Protein AF-A0A3R0CDQ3-F1 (afdb_monomer_lite)

Structure (mmCIF, N/CA/C/O backbone):
data_AF-A0A3R0CDQ3-F1
#
_entry.id   AF-A0A3R0CDQ3-F1
#
loop_
_atom_site.group_PDB
_atom_site.id
_atom_site.type_symbol
_atom_site.label_atom_id
_atom_site.label_alt_id
_atom_site.label_comp_id
_atom_site.label_asym_id
_atom_site.label_entity_id
_atom_site.label_seq_id
_atom_site.pdbx_PDB_ins_code
_atom_site.Cartn_x
_atom_site.Cartn_y
_atom_site.Cartn_z
_atom_site.occupancy
_atom_site.B_iso_or_equiv
_atom_site.auth_seq_id
_atom_site.auth_comp_id
_atom_site.auth_asym_id
_atom_site.auth_atom_id
_atom_site.pdbx_PDB_model_num
ATOM 1 N N . SER A 1 1 ? -2.290 -16.969 -28.489 1.00 55.91 1 SER A N 1
ATOM 2 C CA . SER A 1 1 ? -2.220 -15.574 -28.009 1.00 55.91 1 SER A CA 1
ATOM 3 C C . SER A 1 1 ? -1.101 -14.839 -28.754 1.00 55.91 1 SER A C 1
ATOM 5 O O . SER A 1 1 ? 0.041 -14.907 -28.326 1.00 55.91 1 SER A O 1
ATOM 7 N N . ARG A 1 2 ? -1.381 -14.222 -29.919 1.00 62.28 2 ARG A N 1
ATOM 8 C CA . ARG A 1 2 ? -0.362 -13.492 -30.721 1.00 62.28 2 ARG A CA 1
ATOM 9 C C . ARG A 1 2 ? -0.071 -12.081 -30.190 1.00 62.28 2 ARG A C 1
ATOM 11 O O . ARG A 1 2 ? 1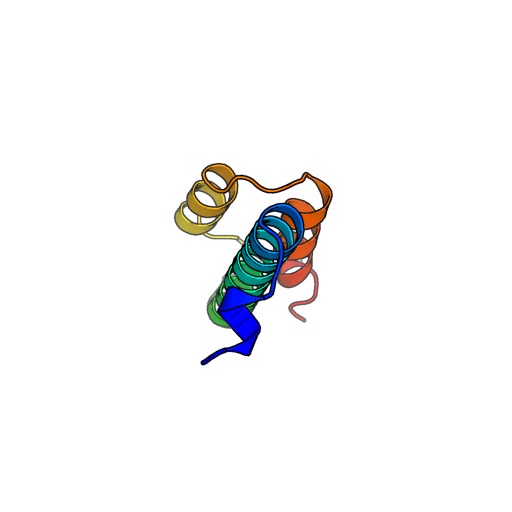.010 -11.564 -30.418 1.00 62.28 2 ARG A O 1
ATOM 18 N N . PHE A 1 3 ? -1.014 -11.492 -29.453 1.00 65.31 3 PHE A N 1
ATOM 19 C CA . PHE A 1 3 ? -0.922 -10.120 -28.947 1.00 65.31 3 PHE A CA 1
ATOM 20 C C . PHE A 1 3 ? 0.185 -9.938 -27.900 1.00 65.31 3 PHE A C 1
ATOM 22 O O . PHE A 1 3 ? 0.973 -9.009 -27.992 1.00 65.31 3 PHE A O 1
ATOM 29 N N . LEU A 1 4 ? 0.312 -10.859 -26.938 1.00 62.09 4 LEU A N 1
ATOM 30 C CA . LEU A 1 4 ? 1.367 -10.771 -25.918 1.00 62.09 4 LEU A CA 1
ATOM 31 C C . LEU A 1 4 ? 2.774 -10.992 -26.500 1.00 62.09 4 LEU A C 1
ATO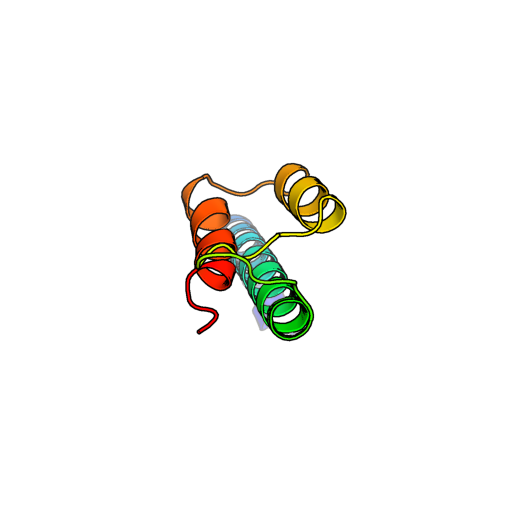M 33 O O . LEU A 1 4 ? 3.747 -10.513 -25.932 1.00 62.09 4 LEU A O 1
ATOM 37 N N . GLN A 1 5 ? 2.876 -11.688 -27.637 1.00 65.00 5 GLN A N 1
ATOM 38 C CA . GLN A 1 5 ? 4.142 -11.947 -28.330 1.00 65.00 5 GLN A CA 1
ATOM 39 C C . GLN A 1 5 ? 4.597 -10.771 -29.211 1.00 65.00 5 GLN A C 1
ATOM 41 O O . GLN A 1 5 ? 5.769 -10.713 -29.566 1.00 65.00 5 GLN A O 1
ATOM 46 N N . SER A 1 6 ? 3.700 -9.838 -29.559 1.00 68.06 6 SER A N 1
ATOM 47 C CA . SER A 1 6 ? 4.021 -8.644 -30.356 1.00 68.06 6 SER A CA 1
ATOM 48 C C . SER A 1 6 ? 4.388 -7.417 -29.517 1.00 68.06 6 SER A C 1
ATOM 50 O O . SER A 1 6 ? 4.711 -6.373 -30.078 1.00 68.06 6 SER A O 1
ATOM 52 N N . ILE A 1 7 ? 4.301 -7.506 -28.188 1.00 67.56 7 ILE A N 1
ATOM 53 C CA . ILE A 1 7 ? 4.630 -6.400 -27.286 1.00 67.56 7 ILE A CA 1
ATOM 54 C C . ILE A 1 7 ? 6.141 -6.382 -27.062 1.00 67.56 7 ILE A C 1
ATOM 56 O O . ILE A 1 7 ? 6.738 -7.391 -26.688 1.00 67.56 7 ILE A O 1
ATOM 60 N N . ASP A 1 8 ? 6.765 -5.226 -27.274 1.00 75.62 8 ASP A N 1
ATOM 61 C CA . ASP A 1 8 ? 8.192 -5.066 -27.036 1.00 75.62 8 ASP A CA 1
ATOM 62 C C . ASP A 1 8 ? 8.537 -5.228 -25.539 1.00 75.62 8 ASP A C 1
ATOM 64 O O . ASP A 1 8 ? 7.730 -4.957 -24.643 1.00 75.62 8 ASP A O 1
ATOM 68 N N . LYS A 1 9 ? 9.775 -5.642 -25.255 1.00 68.19 9 LYS A N 1
ATOM 69 C CA . LYS A 1 9 ? 10.239 -5.971 -23.898 1.00 68.19 9 LYS A CA 1
ATOM 70 C C . LYS A 1 9 ? 10.112 -4.803 -22.904 1.00 68.19 9 LYS A C 1
ATOM 72 O O . LYS A 1 9 ? 9.906 -5.027 -21.713 1.00 68.19 9 LYS A O 1
ATOM 77 N N . LYS A 1 10 ? 10.225 -3.549 -23.354 1.00 68.81 10 LYS A N 1
ATOM 78 C CA . LYS A 1 10 ? 10.074 -2.360 -22.496 1.00 68.81 10 LYS A CA 1
ATOM 79 C C . LYS A 1 10 ? 8.616 -2.179 -22.089 1.00 68.81 10 LYS A C 1
ATOM 81 O O . LYS A 1 10 ? 8.328 -1.879 -20.930 1.00 68.81 10 LYS A O 1
ATOM 86 N N . THR A 1 11 ? 7.701 -2.402 -23.023 1.00 70.50 11 THR A N 1
ATOM 87 C CA . THR A 1 11 ? 6.265 -2.331 -22.764 1.00 70.50 11 THR A CA 1
ATOM 88 C C . THR A 1 11 ? 5.799 -3.488 -21.873 1.00 70.50 11 THR A C 1
ATOM 90 O O . THR A 1 11 ? 5.040 -3.252 -20.934 1.00 70.50 11 THR A O 1
ATOM 93 N N . SER A 1 12 ? 6.327 -4.707 -22.045 1.00 67.06 12 SER A N 1
ATOM 94 C CA . SER A 1 12 ? 6.003 -5.837 -21.156 1.00 67.06 12 SER A CA 1
ATOM 95 C C . SER A 1 12 ? 6.453 -5.609 -19.706 1.00 67.06 12 SER A C 1
ATOM 97 O O . SER A 1 12 ? 5.720 -5.939 -18.775 1.00 67.06 12 SER A O 1
ATOM 99 N N . LEU A 1 13 ? 7.631 -5.006 -19.499 1.00 69.75 13 LEU A N 1
ATOM 100 C CA . LEU A 1 13 ? 8.136 -4.657 -18.163 1.00 69.75 13 LEU A CA 1
ATOM 101 C C . LEU A 1 13 ? 7.251 -3.610 -17.474 1.00 69.75 13 LEU A C 1
ATOM 103 O O . LEU A 1 13 ? 6.935 -3.749 -16.293 1.00 69.75 13 LEU A O 1
ATOM 107 N N . ARG A 1 14 ? 6.792 -2.598 -18.220 1.00 71.75 14 ARG A N 1
ATOM 108 C CA . ARG A 1 14 ? 5.858 -1.585 -17.704 1.00 71.75 14 ARG A CA 1
ATOM 109 C C . ARG A 1 14 ? 4.517 -2.195 -17.304 1.00 71.75 14 ARG A C 1
ATOM 111 O O . ARG A 1 14 ? 4.022 -1.895 -16.222 1.00 71.75 14 ARG A O 1
ATOM 118 N N . PHE A 1 15 ? 3.960 -3.085 -18.127 1.00 74.88 15 PHE A N 1
ATOM 119 C CA . PHE A 1 15 ? 2.727 -3.796 -17.783 1.00 74.88 15 PHE A CA 1
ATOM 120 C C . PHE A 1 15 ? 2.882 -4.641 -16.519 1.00 74.88 15 PHE A C 1
ATOM 122 O O . PHE A 1 15 ? 2.003 -4.611 -15.662 1.00 74.88 15 PHE A O 1
ATOM 129 N N . ALA A 1 16 ? 4.005 -5.348 -16.369 1.00 77.06 16 ALA A N 1
ATOM 130 C CA . ALA A 1 16 ? 4.272 -6.139 -15.174 1.00 77.06 16 ALA A CA 1
ATOM 131 C C . ALA A 1 16 ? 4.344 -5.269 -13.907 1.00 77.06 16 ALA A C 1
ATOM 133 O O . ALA A 1 16 ? 3.757 -5.630 -12.889 1.00 77.06 16 ALA A O 1
ATOM 134 N N . ALA A 1 17 ? 5.001 -4.107 -13.970 1.00 78.25 17 ALA A N 1
ATOM 135 C CA . ALA A 1 17 ? 5.091 -3.181 -12.840 1.00 78.25 17 ALA A CA 1
ATOM 136 C C . ALA A 1 17 ? 3.717 -2.614 -12.433 1.00 78.25 17 ALA A C 1
ATOM 138 O O . ALA A 1 17 ? 3.377 -2.578 -11.247 1.00 78.25 17 ALA A O 1
ATOM 139 N N . VAL A 1 18 ? 2.895 -2.224 -13.414 1.00 83.19 18 VAL A N 1
ATOM 140 C CA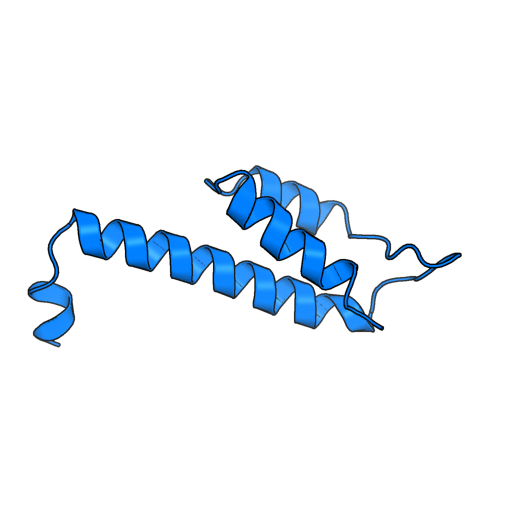 . VAL A 1 18 ? 1.523 -1.747 -13.167 1.00 83.19 18 VAL A CA 1
ATOM 141 C C . VAL A 1 18 ? 0.661 -2.862 -12.574 1.00 83.19 18 VAL A C 1
ATOM 143 O O . VAL A 1 18 ? 0.012 -2.650 -11.554 1.00 83.19 18 VAL A O 1
ATOM 146 N N . ALA A 1 19 ? 0.705 -4.067 -13.148 1.00 85.56 19 ALA A N 1
ATOM 147 C CA . ALA A 1 19 ? -0.067 -5.209 -12.663 1.00 85.56 19 ALA A CA 1
ATOM 148 C C . ALA A 1 19 ? 0.293 -5.590 -11.217 1.00 85.56 19 ALA A C 1
ATOM 150 O O . ALA A 1 19 ? -0.603 -5.855 -10.418 1.00 85.56 19 ALA A O 1
ATOM 151 N N . ARG A 1 20 ? 1.585 -5.569 -10.856 1.00 87.50 20 ARG A N 1
ATOM 152 C CA . ARG A 1 20 ? 2.035 -5.807 -9.473 1.00 87.50 20 ARG A CA 1
ATOM 153 C C . ARG A 1 20 ? 1.493 -4.759 -8.510 1.00 87.50 20 ARG A C 1
ATOM 155 O O . ARG A 1 20 ? 0.958 -5.110 -7.464 1.00 87.50 20 ARG A O 1
ATOM 162 N N . THR A 1 21 ? 1.583 -3.485 -8.885 1.00 91.00 21 THR A N 1
ATOM 163 C CA . THR A 1 21 ? 1.073 -2.386 -8.053 1.00 91.00 21 THR A CA 1
ATOM 164 C C . THR A 1 21 ? -0.434 -2.520 -7.825 1.00 91.00 21 THR A C 1
ATOM 166 O O . THR A 1 21 ? -0.907 -2.376 -6.700 1.00 91.00 21 THR A O 1
ATOM 169 N N . GLU A 1 22 ? -1.203 -2.841 -8.868 1.00 92.19 22 GLU A N 1
ATOM 170 C CA . GLU A 1 22 ? -2.652 -3.035 -8.744 1.00 92.19 22 GLU A CA 1
ATOM 171 C C . GLU A 1 22 ? -3.018 -4.267 -7.907 1.00 92.19 22 GLU A C 1
ATOM 173 O O . GLU A 1 22 ? -3.977 -4.216 -7.133 1.00 92.19 22 GLU A O 1
ATOM 178 N N . LEU A 1 23 ? -2.227 -5.343 -7.978 1.00 93.75 23 LEU A N 1
ATOM 179 C CA . LEU A 1 23 ? -2.403 -6.514 -7.117 1.00 93.75 23 LEU A CA 1
ATOM 180 C C . LEU A 1 23 ? -2.221 -6.151 -5.637 1.00 93.75 23 LEU A C 1
ATOM 182 O O . LEU A 1 23 ? -3.062 -6.506 -4.812 1.00 93.75 23 LEU A O 1
ATOM 186 N N . LEU A 1 24 ? -1.181 -5.380 -5.307 1.00 94.50 24 LEU A N 1
ATOM 187 C CA . LEU A 1 24 ? -0.942 -4.905 -3.939 1.00 94.50 24 LEU A CA 1
ATOM 188 C C . LEU A 1 24 ? -2.065 -3.987 -3.444 1.00 94.50 24 LEU A C 1
ATOM 190 O O . LEU A 1 24 ? -2.485 -4.091 -2.292 1.00 94.50 24 LEU A O 1
ATOM 194 N N . LYS A 1 25 ? -2.605 -3.120 -4.310 1.00 94.31 25 LYS A N 1
ATOM 195 C CA . LYS A 1 25 ? -3.778 -2.295 -3.973 1.00 94.31 25 LYS A CA 1
ATOM 196 C C . LYS A 1 25 ? -5.017 -3.149 -3.697 1.00 94.31 25 LYS A C 1
ATOM 198 O O . LYS A 1 25 ? -5.795 -2.814 -2.808 1.00 94.31 25 LYS A O 1
ATOM 203 N N . ALA A 1 26 ? -5.243 -4.217 -4.462 1.00 93.62 26 ALA A N 1
ATOM 204 C CA . ALA A 1 26 ? -6.368 -5.126 -4.242 1.00 93.62 26 ALA A CA 1
ATOM 205 C C . ALA A 1 26 ? -6.237 -5.876 -2.907 1.00 93.62 26 ALA A C 1
ATOM 207 O O . ALA A 1 26 ? -7.203 -5.960 -2.150 1.00 93.62 26 ALA A O 1
ATOM 208 N N . GLU A 1 27 ? -5.035 -6.342 -2.577 1.00 93.19 27 GLU A N 1
ATOM 209 C CA . GLU A 1 27 ? -4.746 -6.981 -1.292 1.00 93.19 27 GLU A CA 1
ATOM 210 C C . GLU A 1 27 ? -4.925 -6.005 -0.122 1.00 93.19 27 GLU A C 1
ATOM 212 O O . GLU A 1 27 ? -5.622 -6.329 0.839 1.00 93.19 27 GLU A O 1
ATOM 217 N N . ALA A 1 28 ? -4.415 -4.773 -0.238 1.00 92.38 28 ALA A N 1
ATOM 218 C CA . ALA A 1 28 ? -4.645 -3.714 0.744 1.00 92.38 28 ALA A CA 1
ATOM 219 C C . ALA A 1 28 ? -6.145 -3.470 0.989 1.00 92.38 28 ALA A C 1
ATOM 221 O O . ALA A 1 28 ? -6.587 -3.436 2.137 1.00 92.38 28 ALA A O 1
ATOM 222 N N . ARG A 1 29 ? -6.946 -3.376 -0.085 1.00 92.69 29 ARG A N 1
ATOM 223 C CA . ARG A 1 29 ? -8.412 -3.238 0.003 1.00 92.69 29 ARG A CA 1
ATOM 224 C C . ARG A 1 29 ? -9.077 -4.433 0.680 1.00 92.69 29 ARG A C 1
ATOM 226 O O . ARG A 1 29 ? -10.055 -4.242 1.392 1.00 92.69 29 ARG A O 1
ATOM 233 N N . SER A 1 30 ? -8.567 -5.645 0.465 1.00 92.38 30 SER A N 1
ATOM 234 C CA . SER A 1 30 ? -9.106 -6.858 1.092 1.00 92.38 30 SER A CA 1
ATOM 235 C C . SER A 1 30 ? -8.798 -6.947 2.588 1.00 92.38 30 SER A C 1
ATOM 237 O O . SER A 1 30 ? -9.616 -7.458 3.347 1.00 92.38 30 SER A O 1
ATOM 239 N N . LEU A 1 31 ? -7.647 -6.419 3.019 1.00 90.50 31 LEU A N 1
ATOM 240 C CA . LEU A 1 31 ? -7.239 -6.403 4.425 1.00 90.50 31 LEU A CA 1
ATOM 241 C C . LEU A 1 31 ? -8.000 -5.345 5.221 1.00 90.50 31 LEU A C 1
ATOM 243 O O . LEU A 1 31 ? -8.365 -5.588 6.369 1.00 90.50 31 LEU A O 1
ATOM 247 N N . LEU A 1 32 ? -8.265 -4.200 4.596 1.00 88.19 32 LEU A N 1
ATOM 248 C CA . LEU A 1 32 ? -8.837 -3.011 5.217 1.00 88.19 32 LEU A CA 1
ATOM 249 C C . LEU A 1 32 ? -10.034 -3.258 6.163 1.00 88.19 32 LEU A C 1
ATOM 251 O O . LEU A 1 32 ? -9.988 -2.735 7.273 1.00 88.19 32 LEU A O 1
ATOM 255 N N . PRO A 1 33 ? -11.061 -4.073 5.829 1.00 87.31 33 PRO A N 1
ATOM 256 C CA . PRO A 1 33 ? -12.223 -4.272 6.704 1.00 87.31 33 PRO A CA 1
ATOM 257 C C . PRO A 1 33 ? -11.900 -4.973 8.030 1.00 87.31 33 PRO A C 1
ATOM 259 O O . PRO A 1 33 ? -12.701 -4.921 8.959 1.00 87.31 33 PRO A O 1
ATOM 262 N N . SER A 1 34 ? -10.760 -5.667 8.095 1.00 87.06 34 SER A N 1
ATOM 263 C CA . SER A 1 34 ? -10.328 -6.465 9.247 1.00 87.06 34 SER A CA 1
ATOM 264 C C . SER A 1 34 ? -9.314 -5.756 10.146 1.00 87.06 34 SER A C 1
ATOM 266 O O . SER A 1 34 ? -8.950 -6.292 11.193 1.00 87.06 34 SER A O 1
ATOM 268 N N . LEU A 1 35 ? -8.831 -4.576 9.745 1.00 87.62 35 LEU A N 1
ATOM 269 C CA . LEU A 1 35 ? -7.784 -3.873 10.476 1.00 87.62 35 LEU A CA 1
ATOM 270 C C . LEU A 1 35 ? -8.362 -3.075 11.647 1.00 87.62 35 LEU A C 1
ATOM 272 O O . LEU A 1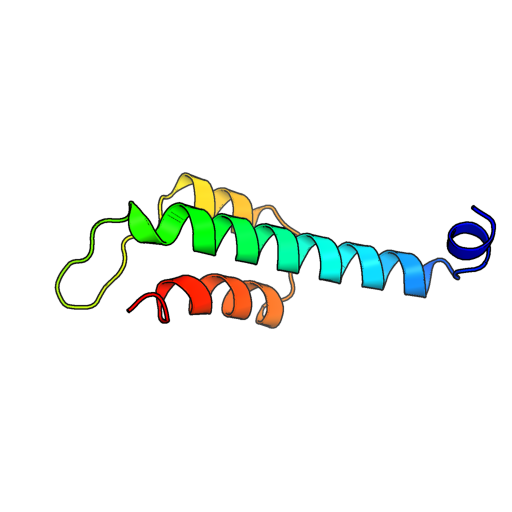 35 ? -9.435 -2.482 11.518 1.00 87.62 35 LEU A O 1
ATOM 276 N N . PRO A 1 36 ? -7.654 -3.030 12.789 1.00 86.56 36 PRO A N 1
ATOM 277 C CA . PRO A 1 36 ? -8.051 -2.161 13.876 1.00 86.56 36 PRO A CA 1
ATOM 278 C C . PRO A 1 36 ? -7.846 -0.700 13.468 1.00 86.56 36 PRO A C 1
ATOM 280 O O . PRO A 1 36 ? -6.859 -0.337 12.818 1.00 86.56 36 PRO A O 1
ATOM 283 N N . GLU A 1 37 ? -8.791 0.134 13.888 1.00 83.81 37 GLU A N 1
ATOM 284 C CA . GLU A 1 37 ? -8.752 1.583 13.738 1.00 83.81 37 GLU A CA 1
ATOM 285 C C . GLU A 1 37 ? -8.724 2.210 15.134 1.00 83.81 37 GLU A C 1
ATOM 287 O O . GLU A 1 37 ? -9.560 1.893 15.983 1.00 83.81 37 GLU A O 1
ATOM 292 N N . GLU A 1 38 ? -7.781 3.116 15.385 1.00 82.62 38 GLU A N 1
ATOM 293 C CA . GLU A 1 38 ? -7.751 3.908 16.617 1.00 82.62 38 GLU A CA 1
ATOM 294 C C . GLU A 1 38 ? -7.502 5.376 16.272 1.00 82.62 38 GLU A C 1
ATOM 296 O O . GLU A 1 38 ? -6.532 5.707 15.596 1.00 82.62 38 GLU A O 1
ATOM 301 N N . LYS A 1 39 ? -8.375 6.279 16.741 1.00 80.50 39 LYS A N 1
ATOM 302 C CA . LYS A 1 39 ? -8.213 7.744 16.594 1.00 80.50 39 LYS A CA 1
ATOM 303 C C . LYS A 1 39 ? -7.985 8.212 15.143 1.00 80.50 39 LYS A C 1
ATOM 305 O O . LYS A 1 39 ? -7.272 9.183 14.912 1.00 80.50 39 LYS A O 1
ATOM 310 N N . GLY A 1 40 ? -8.591 7.529 14.169 1.00 78.19 40 GLY A N 1
ATOM 311 C CA . GLY A 1 40 ? -8.444 7.849 12.743 1.00 78.19 40 GLY A CA 1
ATOM 312 C C . GLY A 1 40 ? -7.171 7.297 12.090 1.00 78.19 40 GLY A C 1
ATOM 313 O O . GLY A 1 40 ? -6.873 7.654 10.952 1.00 78.19 40 GLY A O 1
ATOM 314 N N . TYR A 1 41 ? -6.431 6.430 12.785 1.00 80.00 41 TYR A N 1
ATOM 315 C CA . TYR A 1 41 ? -5.293 5.696 12.241 1.00 80.00 41 TYR A CA 1
ATOM 316 C C . TYR A 1 41 ? -5.662 4.231 12.002 1.00 80.00 41 TYR A C 1
ATOM 318 O O . TYR A 1 41 ? -6.162 3.554 12.900 1.00 80.00 41 TYR A O 1
ATOM 326 N N . THR A 1 42 ? -5.364 3.741 10.800 1.00 86.94 42 THR A N 1
ATOM 327 C CA . THR A 1 42 ? -5.476 2.326 10.423 1.00 86.94 42 THR A CA 1
ATOM 328 C C . THR A 1 42 ? -4.150 1.630 10.703 1.00 86.94 42 THR A C 1
ATOM 330 O O . THR A 1 42 ? -3.114 2.035 10.168 1.00 86.94 42 THR A O 1
ATOM 333 N N . PHE A 1 43 ? -4.157 0.568 11.508 1.00 88.00 43 PHE A N 1
ATOM 334 C CA . PHE A 1 43 ? -2.934 -0.189 11.781 1.00 88.00 43 PHE A CA 1
ATOM 335 C C . PHE A 1 43 ? -2.661 -1.192 10.665 1.00 88.00 43 PHE A C 1
ATOM 337 O O . PHE A 1 43 ? -3.330 -2.219 10.543 1.00 88.00 43 PHE A O 1
ATOM 344 N N . ILE A 1 44 ? -1.649 -0.898 9.853 1.00 90.62 44 ILE A N 1
ATOM 345 C CA . ILE A 1 44 ? -1.218 -1.785 8.775 1.00 90.62 44 ILE A CA 1
ATOM 346 C C . ILE A 1 44 ? -0.406 -2.943 9.379 1.00 90.62 44 ILE A C 1
ATOM 348 O O . ILE A 1 44 ? 0.529 -2.689 10.141 1.00 90.62 44 ILE A O 1
ATOM 352 N N . PRO A 1 45 ? -0.703 -4.208 9.037 1.00 91.25 45 PRO A N 1
ATOM 353 C CA . PRO A 1 45 ? 0.065 -5.341 9.534 1.00 91.25 45 PRO A CA 1
ATOM 354 C C . PRO A 1 45 ? 1.528 -5.296 9.083 1.00 91.25 45 PRO A C 1
ATOM 356 O O . PRO A 1 45 ? 1.814 -5.057 7.907 1.00 91.25 45 PRO A O 1
ATOM 359 N N . ASN A 1 46 ? 2.454 -5.634 9.986 1.00 92.12 46 AS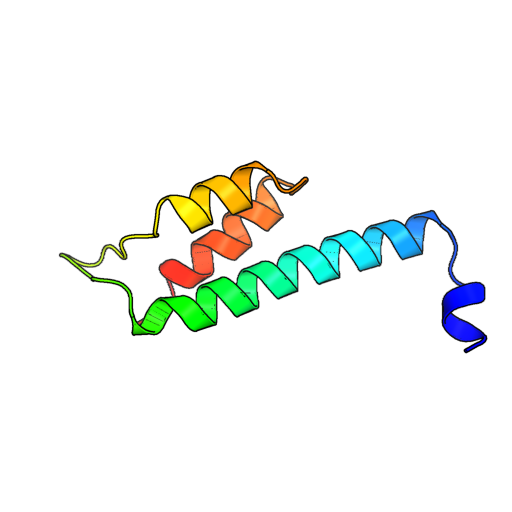N A N 1
ATOM 360 C CA . ASN A 1 46 ? 3.892 -5.660 9.687 1.00 92.12 46 ASN A CA 1
ATOM 361 C C . ASN A 1 46 ? 4.225 -6.541 8.477 1.00 92.12 46 ASN A C 1
ATOM 363 O O . ASN A 1 46 ? 5.015 -6.134 7.632 1.00 92.12 46 ASN A O 1
ATOM 367 N N . PHE A 1 47 ? 3.568 -7.701 8.337 1.00 93.44 47 PHE A N 1
ATOM 368 C CA . PHE A 1 47 ? 3.799 -8.593 7.196 1.00 93.44 47 PHE A CA 1
ATOM 369 C C . PHE A 1 47 ? 3.508 -7.906 5.851 1.00 93.44 47 PHE A C 1
ATOM 371 O O . PHE A 1 47 ? 4.186 -8.170 4.860 1.00 93.44 47 PHE A O 1
ATOM 378 N N . PHE A 1 48 ? 2.510 -7.017 5.809 1.00 93.38 48 PHE A N 1
ATOM 379 C CA . PHE A 1 48 ? 2.128 -6.308 4.594 1.00 93.38 48 PHE A CA 1
ATOM 380 C C . PHE A 1 48 ? 3.129 -5.193 4.273 1.00 93.38 48 PHE A C 1
ATOM 382 O O . PHE A 1 48 ? 3.516 -5.036 3.117 1.00 93.38 48 PHE A O 1
ATOM 389 N N . ILE A 1 49 ? 3.612 -4.472 5.291 1.00 91.81 49 ILE A N 1
ATOM 390 C CA . ILE A 1 49 ? 4.686 -3.478 5.139 1.00 91.81 49 ILE A CA 1
ATOM 391 C C . ILE A 1 49 ? 5.983 -4.140 4.666 1.00 91.81 49 ILE A C 1
ATOM 393 O O . ILE A 1 49 ? 6.602 -3.668 3.716 1.00 91.81 49 ILE A O 1
ATOM 397 N N . GLU A 1 50 ? 6.376 -5.262 5.270 1.00 93.75 50 GLU A N 1
ATOM 398 C CA . GLU A 1 50 ? 7.551 -6.021 4.839 1.00 93.75 50 GLU A CA 1
ATOM 399 C C . GLU A 1 50 ? 7.428 -6.500 3.393 1.00 93.75 50 GLU A C 1
ATOM 401 O O . GLU A 1 50 ? 8.402 -6.441 2.645 1.00 93.75 50 GLU A O 1
ATOM 406 N N . LYS A 1 51 ? 6.238 -6.956 2.984 1.00 92.94 51 LYS A N 1
ATOM 407 C CA . LYS A 1 51 ? 5.964 -7.332 1.595 1.00 92.94 51 LYS A CA 1
ATOM 408 C C . LYS A 1 51 ? 6.155 -6.139 0.659 1.00 92.94 51 LYS A C 1
ATOM 410 O O . LYS A 1 51 ? 6.905 -6.248 -0.301 1.00 92.94 51 LYS A O 1
ATOM 415 N N . LEU A 1 52 ? 5.544 -4.999 0.979 1.00 91.81 52 LEU A N 1
ATOM 416 C CA . LEU A 1 52 ? 5.669 -3.743 0.231 1.00 91.81 52 LEU A CA 1
ATOM 417 C C . LEU A 1 52 ? 7.128 -3.305 0.040 1.00 91.81 52 LEU A C 1
ATOM 419 O O . LEU A 1 52 ? 7.488 -2.865 -1.045 1.00 91.81 52 LEU A O 1
ATOM 423 N N . LEU A 1 53 ? 7.961 -3.444 1.074 1.00 90.75 53 LEU A N 1
ATOM 424 C CA . LEU A 1 53 ? 9.380 -3.068 1.038 1.00 90.75 53 LEU A CA 1
ATOM 425 C C . LEU A 1 53 ? 10.255 -4.023 0.213 1.00 90.75 53 LEU A C 1
ATOM 427 O O . LEU A 1 53 ? 11.349 -3.642 -0.195 1.00 90.75 53 LEU A O 1
ATOM 431 N N . ARG A 1 54 ? 9.811 -5.266 -0.008 1.00 91.75 54 ARG A N 1
ATOM 432 C CA . ARG A 1 54 ? 10.522 -6.251 -0.844 1.00 91.75 54 ARG A CA 1
ATOM 433 C C . ARG A 1 54 ? 10.196 -6.108 -2.328 1.00 91.75 54 ARG A C 1
ATOM 435 O O . ARG A 1 54 ? 10.918 -6.657 -3.158 1.00 91.75 54 ARG A O 1
ATOM 442 N N . GLU A 1 55 ? 9.110 -5.418 -2.657 1.00 88.94 55 GLU A N 1
ATOM 443 C CA . GLU A 1 55 ? 8.700 -5.181 -4.035 1.00 88.94 55 GLU A CA 1
ATOM 444 C C . GLU A 1 55 ? 9.496 -4.018 -4.640 1.00 88.94 55 GLU A C 1
ATOM 446 O O . GLU A 1 55 ? 9.721 -2.990 -4.003 1.00 88.94 55 GLU A O 1
ATOM 451 N N . ASP A 1 56 ? 9.905 -4.173 -5.899 1.00 88.31 56 ASP A N 1
ATOM 452 C CA . ASP A 1 56 ? 10.591 -3.131 -6.672 1.00 88.31 56 ASP A CA 1
ATOM 453 C C . ASP A 1 56 ? 9.574 -2.084 -7.158 1.00 88.31 56 ASP A C 1
ATOM 455 O O . ASP A 1 56 ? 9.115 -2.104 -8.304 1.00 88.31 56 ASP A O 1
ATOM 459 N N . LEU A 1 57 ? 9.135 -1.232 -6.230 1.00 88.00 57 LEU A N 1
ATOM 460 C CA . LEU A 1 57 ? 8.162 -0.167 -6.457 1.00 88.00 57 LEU A CA 1
ATOM 461 C C . LEU A 1 57 ? 8.849 1.194 -6.487 1.00 88.00 57 LEU A C 1
ATOM 463 O O . LEU A 1 57 ? 9.741 1.484 -5.688 1.00 88.00 57 LEU A O 1
ATOM 467 N N . SER A 1 58 ? 8.356 2.087 -7.344 1.00 90.12 58 SER A N 1
ATOM 468 C CA . SER A 1 58 ? 8.669 3.504 -7.188 1.00 90.12 58 SER A CA 1
ATOM 469 C C . SER A 1 58 ? 8.044 4.052 -5.899 1.00 90.12 58 SER A C 1
ATOM 471 O O . SER A 1 58 ? 7.033 3.546 -5.404 1.00 90.12 58 SER A O 1
ATOM 473 N N . VAL A 1 59 ? 8.600 5.148 -5.379 1.00 90.00 59 VAL A N 1
ATOM 474 C CA . VAL A 1 59 ? 8.041 5.858 -4.214 1.00 90.00 59 VAL A CA 1
ATOM 475 C C . VAL A 1 59 ? 6.576 6.254 -4.448 1.00 90.00 59 VAL A C 1
ATOM 477 O O . VAL A 1 59 ? 5.755 6.200 -3.536 1.00 90.00 59 VAL A O 1
ATOM 480 N N . GLU A 1 60 ? 6.222 6.615 -5.681 1.00 91.56 60 GLU A N 1
ATOM 481 C CA . GLU A 1 60 ? 4.853 6.962 -6.073 1.00 91.56 60 GLU A CA 1
ATOM 482 C C . GLU A 1 60 ? 3.915 5.754 -5.975 1.00 91.56 60 GLU A C 1
ATOM 484 O O . GLU A 1 60 ? 2.858 5.851 -5.353 1.00 91.56 60 GLU A O 1
ATOM 489 N N . GLN A 1 61 ? 4.325 4.600 -6.513 1.00 91.44 61 GLN A N 1
ATOM 490 C CA . GLN A 1 61 ? 3.553 3.355 -6.441 1.00 91.44 61 GLN A CA 1
ATOM 491 C C . GLN A 1 61 ? 3.374 2.888 -4.996 1.00 91.44 61 GLN A C 1
ATOM 493 O O . GLN A 1 61 ? 2.273 2.505 -4.600 1.00 91.44 61 GLN A O 1
ATOM 498 N N . PHE A 1 62 ? 4.439 2.968 -4.198 1.00 92.38 62 PHE A N 1
ATOM 499 C CA . PHE A 1 62 ? 4.409 2.653 -2.775 1.00 92.38 62 PHE A CA 1
ATOM 500 C C . PHE A 1 62 ? 3.389 3.530 -2.032 1.00 92.38 62 PHE A C 1
ATOM 502 O O . PHE A 1 62 ? 2.502 3.025 -1.341 1.00 92.38 62 PHE A O 1
ATOM 509 N N . ASN A 1 63 ? 3.453 4.848 -2.240 1.00 91.88 63 ASN A N 1
ATOM 510 C CA . ASN A 1 63 ? 2.513 5.795 -1.643 1.00 91.88 63 ASN A CA 1
ATOM 511 C C . ASN A 1 63 ? 1.070 5.556 -2.103 1.00 91.88 63 ASN A C 1
ATOM 513 O O . ASN A 1 63 ? 0.142 5.699 -1.308 1.00 91.88 63 ASN A O 1
ATOM 517 N N . ASP A 1 64 ? 0.857 5.179 -3.362 1.00 92.75 64 ASP A N 1
ATOM 518 C CA . ASP A 1 64 ? -0.473 4.872 -3.881 1.00 92.75 64 ASP A CA 1
ATOM 519 C C . ASP A 1 64 ? -1.094 3.628 -3.240 1.00 92.75 64 ASP A C 1
ATOM 521 O O . ASP A 1 64 ? -2.304 3.613 -3.009 1.00 92.75 64 ASP A O 1
ATOM 525 N N . VAL A 1 65 ? -0.293 2.611 -2.909 1.00 92.94 65 VAL A N 1
ATOM 526 C CA . VAL A 1 65 ? -0.767 1.462 -2.121 1.00 92.94 65 VAL A CA 1
ATOM 527 C C . VAL A 1 65 ? -1.124 1.910 -0.702 1.00 92.94 65 VAL A C 1
ATOM 529 O O . VAL A 1 65 ? -2.204 1.582 -0.214 1.00 92.94 65 VAL A O 1
ATOM 532 N N . LEU A 1 66 ? -0.278 2.714 -0.047 1.00 90.88 66 LEU A N 1
ATOM 533 C CA . LEU A 1 66 ? -0.540 3.178 1.322 1.00 90.88 66 LEU A CA 1
ATOM 534 C C . LEU A 1 66 ? -1.783 4.071 1.442 1.00 90.88 66 LEU A C 1
ATOM 536 O O . LEU A 1 66 ? -2.499 3.997 2.443 1.00 90.88 66 LEU A O 1
ATOM 540 N N . LYS A 1 67 ? -2.094 4.878 0.419 1.00 91.50 67 LYS A N 1
ATOM 541 C CA . LYS A 1 67 ? -3.309 5.715 0.389 1.00 91.50 67 LYS A CA 1
ATOM 542 C C . LYS A 1 67 ? -4.597 4.903 0.548 1.00 91.50 67 LYS A C 1
ATOM 544 O O . LYS A 1 67 ? -5.568 5.458 1.058 1.00 91.50 67 LYS A O 1
ATOM 549 N N . ILE A 1 68 ? -4.610 3.619 0.175 1.00 90.50 68 ILE A N 1
ATOM 550 C CA . ILE A 1 68 ? -5.771 2.734 0.362 1.00 90.50 68 ILE A CA 1
ATOM 551 C C . ILE A 1 68 ? -6.158 2.631 1.841 1.00 90.50 68 ILE A C 1
ATOM 553 O O . ILE A 1 68 ? -7.338 2.712 2.165 1.00 90.50 68 ILE A O 1
ATOM 557 N N . PHE A 1 69 ? -5.180 2.547 2.746 1.00 86.75 69 PHE A N 1
ATOM 558 C CA . PHE A 1 69 ? -5.440 2.480 4.188 1.00 86.75 69 PHE A CA 1
ATOM 559 C C . PHE A 1 69 ? -5.893 3.814 4.786 1.00 86.75 69 PHE A C 1
ATOM 561 O O . PHE A 1 69 ? -6.464 3.831 5.873 1.00 86.75 69 PHE A O 1
ATOM 568 N N . ARG A 1 70 ? -5.667 4.926 4.070 1.00 79.81 70 ARG A N 1
ATOM 569 C CA . ARG A 1 70 ? -6.147 6.267 4.437 1.00 79.81 70 ARG A CA 1
ATOM 570 C C . ARG A 1 70 ? -7.566 6.543 3.937 1.00 79.81 70 ARG A C 1
ATOM 572 O O . ARG A 1 70 ? -8.259 7.360 4.522 1.00 79.81 70 ARG A O 1
ATOM 579 N N . GLN A 1 71 ? -7.970 5.915 2.834 1.00 64.56 71 GLN A N 1
ATOM 580 C CA . GLN A 1 71 ? -9.285 6.091 2.202 1.00 64.56 71 GLN A CA 1
ATOM 581 C C . GLN A 1 71 ? -10.320 5.062 2.678 1.00 64.56 71 GLN A C 1
ATOM 583 O O . GLN A 1 71 ? -11.395 4.964 2.095 1.00 64.56 71 GLN A O 1
ATOM 588 N N . GLY A 1 72 ? -9.978 4.256 3.686 1.00 56.22 72 GLY A N 1
ATOM 589 C CA . GLY A 1 72 ? -10.765 3.092 4.059 1.00 56.22 72 GLY A CA 1
ATOM 590 C C . GLY A 1 72 ? -12.101 3.356 4.735 1.00 56.22 72 GLY A C 1
ATOM 591 O O . GLY A 1 72 ? -12.914 2.432 4.761 1.00 56.22 72 GLY A O 1
ATOM 592 N N . ARG A 1 73 ? -12.341 4.583 5.212 1.00 51.50 73 ARG A N 1
ATOM 593 C CA . ARG A 1 73 ? -13.626 5.114 5.683 1.00 51.50 73 ARG A CA 1
ATOM 594 C C 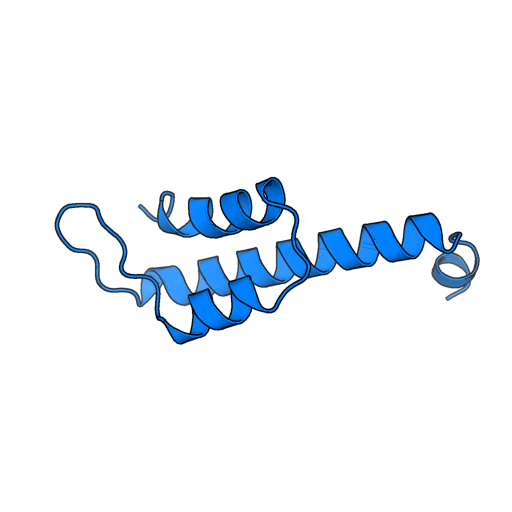. ARG A 1 73 ? -13.650 6.630 5.532 1.00 51.50 73 ARG A C 1
ATOM 596 O O . ARG A 1 73 ? -12.636 7.262 5.900 1.00 51.50 73 ARG A O 1
#

Radius of gyration: 15.19 Å; chains: 1; bounding box: 24×23×47 Å

Foldseek 3Di:
DVVVVPDDPVRVVVVVQVVVLVVLLVVLLVCQVVFDDDPLATDDDPVSVVVLVPDPHDPVSSVVSVVSNNPSD

pLDDT: mean 83.36, std 11.2, range [51.5, 94.5]

Secondary structure (DSSP, 8-state):
--TTTSS-HHHHHHHHHHHHHHHHHHHHHHHGGGS-EETTEE---HHHHHHHHHS---HHHHHHHHHHHHS--

Sequence (73 aa):
SRFLQSIDKKTSLRFAAVARTELLKAEARSLLPSLPEEKGYTFIPNFFIEKLLREDLSVEQFNDVLKIFRQGR

Organism: Salmonella enterica (NCBI:txid28901)